Protein AF-A0A2N3DK85-F1 (afdb_monomer_lite)

Secondary structure (DSSP, 8-state):
-HHHHHHHHHHHHHH--S---GGGGG-HHHHHHHHHHHHHHHHHTT-GGG-

Sequence (51 aa):
DEAKLDRIAAVIEAYWPQAIASGDLASPALLRDVRRARAALLEALGLSELL

pLDDT: mean 86.36, std 4.05, range [77.06, 92.44]

Structure (mmCIF, N/CA/C/O backbone):
data_AF-A0A2N3DK85-F1
#
_entry.id   AF-A0A2N3DK85-F1
#
loop_
_atom_site.group_PDB
_atom_site.id
_atom_site.type_symbol
_atom_site.label_atom_id
_atom_site.label_alt_id
_atom_site.label_comp_id
_atom_site.label_asym_id
_atom_site.label_entity_id
_atom_site.label_seq_id
_atom_site.pdbx_PDB_ins_code
_atom_site.Cartn_x
_atom_site.Cartn_y
_atom_site.Cartn_z
_atom_site.occupancy
_atom_site.B_iso_or_equiv
_atom_site.auth_seq_id
_atom_site.auth_comp_id
_atom_site.auth_asym_id
_atom_site.auth_atom_id
_atom_site.pdbx_PDB_model_num
ATOM 1 N N . ASP A 1 1 ? -5.450 -3.948 17.217 1.00 77.06 1 ASP A N 1
ATOM 2 C CA . ASP A 1 1 ? -6.732 -4.296 16.584 1.00 77.06 1 ASP A CA 1
ATOM 3 C C . ASP A 1 1 ? -6.530 -5.017 15.277 1.00 77.06 1 ASP A C 1
ATOM 5 O O . ASP A 1 1 ? -5.918 -4.471 14.365 1.00 77.06 1 ASP A O 1
ATOM 9 N N . GLU A 1 2 ? -7.063 -6.229 15.205 1.00 80.38 2 GLU A N 1
ATOM 10 C CA . GLU A 1 2 ? -7.112 -7.072 14.003 1.00 80.38 2 GLU A CA 1
ATOM 11 C C . GLU A 1 2 ? -7.783 -6.331 12.835 1.00 80.38 2 GLU A C 1
ATOM 13 O O . GLU A 1 2 ? -7.199 -6.202 11.767 1.00 80.38 2 GLU A O 1
ATOM 18 N N . ALA A 1 3 ? -8.895 -5.637 13.101 1.00 85.00 3 ALA A N 1
ATOM 19 C CA . ALA A 1 3 ? -9.594 -4.813 12.110 1.00 85.00 3 ALA A CA 1
ATOM 20 C C . ALA A 1 3 ? -8.731 -3.693 11.490 1.00 85.00 3 ALA A C 1
ATOM 22 O O . ALA A 1 3 ? -8.989 -3.236 10.375 1.00 85.00 3 ALA A O 1
ATOM 23 N N . LYS A 1 4 ? -7.708 -3.211 12.209 1.00 82.94 4 LYS A N 1
ATOM 24 C CA . LYS A 1 4 ? -6.757 -2.225 11.678 1.00 82.94 4 LYS A CA 1
ATOM 25 C C . LYS A 1 4 ? -5.743 -2.894 10.752 1.00 82.94 4 LYS A C 1
ATOM 27 O O . LYS A 1 4 ? -5.394 -2.307 9.733 1.00 82.94 4 LYS A O 1
ATOM 32 N N . LEU A 1 5 ? -5.293 -4.102 11.091 1.00 88.00 5 LEU A N 1
ATOM 33 C CA . LEU A 1 5 ? -4.405 -4.896 10.242 1.00 88.00 5 LEU A CA 1
ATOM 34 C C . LEU A 1 5 ? -5.108 -5.283 8.937 1.00 88.00 5 LEU A C 1
ATOM 36 O O . LEU A 1 5 ? -4.520 -5.093 7.877 1.00 88.00 5 LEU A O 1
ATOM 40 N N . ASP A 1 6 ? -6.380 -5.681 9.000 1.00 89.50 6 ASP A N 1
ATOM 41 C CA . ASP A 1 6 ? -7.175 -6.018 7.812 1.00 89.50 6 ASP A CA 1
ATOM 42 C C . ASP A 1 6 ? -7.323 -4.826 6.857 1.00 89.50 6 ASP A C 1
ATOM 44 O O . ASP A 1 6 ? -7.184 -4.966 5.64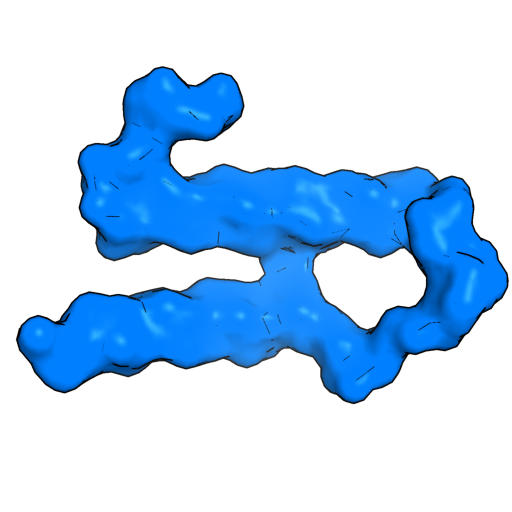3 1.00 89.50 6 ASP A O 1
ATOM 48 N N . ARG A 1 7 ? -7.534 -3.614 7.394 1.00 88.19 7 ARG A N 1
ATOM 49 C CA . ARG A 1 7 ? -7.573 -2.390 6.572 1.00 88.19 7 ARG A CA 1
ATOM 50 C C . ARG A 1 7 ? -6.242 -2.111 5.888 1.00 88.19 7 ARG A C 1
ATOM 52 O O . ARG A 1 7 ? -6.235 -1.734 4.720 1.00 88.19 7 ARG A O 1
ATOM 59 N N . ILE A 1 8 ? -5.128 -2.278 6.599 1.00 88.19 8 ILE A N 1
ATOM 60 C CA . ILE A 1 8 ? -3.794 -2.076 6.021 1.00 88.19 8 ILE A CA 1
ATOM 61 C C . ILE A 1 8 ? -3.536 -3.117 4.927 1.00 88.19 8 ILE A C 1
ATOM 63 O O . ILE A 1 8 ? -3.084 -2.748 3.845 1.00 88.19 8 ILE A O 1
ATOM 67 N N . ALA A 1 9 ? -3.867 -4.387 5.176 1.00 89.31 9 ALA A N 1
ATOM 68 C CA . ALA A 1 9 ? -3.721 -5.464 4.201 1.00 89.31 9 ALA A CA 1
ATOM 69 C C . ALA A 1 9 ? -4.523 -5.179 2.923 1.00 89.31 9 ALA A C 1
ATOM 71 O O . ALA A 1 9 ? -3.956 -5.219 1.835 1.00 89.31 9 ALA A O 1
ATOM 72 N N . ALA A 1 10 ? -5.788 -4.765 3.052 1.00 89.50 10 ALA A N 1
ATOM 73 C CA . ALA A 1 10 ? -6.628 -4.408 1.909 1.00 89.50 10 ALA A CA 1
ATOM 74 C C . ALA A 1 10 ? -6.052 -3.242 1.082 1.00 89.50 10 ALA A C 1
ATOM 76 O O . ALA A 1 10 ? -6.117 -3.256 -0.147 1.00 89.50 10 ALA A O 1
ATOM 77 N N . VAL A 1 11 ? -5.461 -2.231 1.733 1.00 88.75 11 VAL A N 1
ATOM 78 C CA . VAL A 1 11 ? -4.794 -1.119 1.031 1.00 88.75 11 VAL A CA 1
ATOM 79 C C . VAL A 1 11 ? -3.540 -1.607 0.301 1.00 88.75 11 VAL A C 1
ATOM 81 O O . VAL A 1 11 ? -3.315 -1.230 -0.847 1.00 88.75 11 VAL A O 1
ATOM 84 N N . ILE A 1 12 ? -2.728 -2.458 0.929 1.00 85.69 12 ILE A N 1
ATOM 85 C CA . ILE A 1 12 ? -1.528 -3.008 0.287 1.00 85.69 12 ILE A CA 1
ATOM 86 C C . ILE A 1 12 ? -1.918 -3.874 -0.918 1.00 85.69 12 ILE A C 1
ATOM 88 O O . ILE A 1 12 ? -1.371 -3.668 -1.995 1.00 85.69 12 ILE A O 1
ATOM 92 N N . GLU A 1 13 ? -2.895 -4.771 -0.787 1.00 88.06 13 GLU A N 1
ATOM 93 C CA . GLU A 1 13 ? -3.359 -5.621 -1.894 1.00 88.06 13 GLU A CA 1
ATOM 94 C C . GLU A 1 13 ? -3.932 -4.816 -3.068 1.00 88.06 13 GLU A C 1
ATOM 96 O O . GLU A 1 13 ? -3.723 -5.1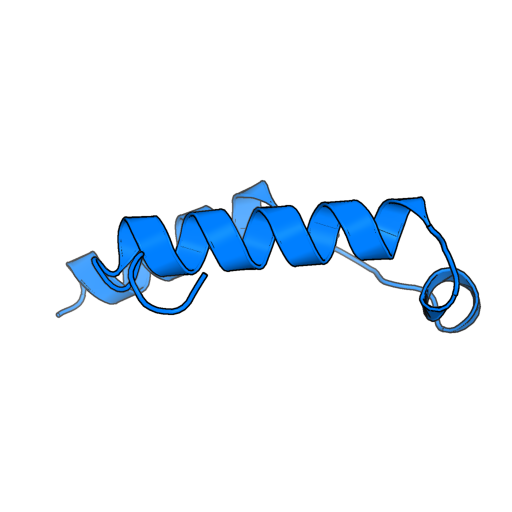76 -4.225 1.00 88.06 13 GLU A O 1
ATOM 101 N N . ALA A 1 14 ? -4.629 -3.710 -2.790 1.00 86.50 14 ALA A N 1
ATOM 102 C CA . ALA A 1 14 ? -5.252 -2.890 -3.825 1.00 86.50 14 ALA A CA 1
ATOM 103 C C . ALA A 1 14 ? -4.253 -2.041 -4.629 1.00 86.50 14 ALA A C 1
ATOM 105 O O . ALA A 1 14 ? -4.521 -1.727 -5.791 1.00 86.50 14 ALA A O 1
ATOM 106 N N . TYR A 1 15 ? -3.139 -1.626 -4.019 1.00 82.19 15 TYR A N 1
ATOM 107 C CA . TYR A 1 15 ? -2.233 -0.640 -4.618 1.00 82.19 15 TYR A CA 1
ATOM 108 C C . TYR A 1 15 ? -0.804 -1.134 -4.847 1.00 82.19 15 TYR A C 1
ATOM 110 O O . TYR A 1 15 ? -0.074 -0.501 -5.611 1.00 82.19 15 TYR A O 1
ATOM 118 N N . TRP A 1 16 ? -0.375 -2.219 -4.200 1.00 80.81 16 TRP A N 1
ATOM 119 C CA . TRP A 1 16 ? 0.997 -2.699 -4.313 1.00 80.81 16 TRP A CA 1
ATOM 120 C C . TRP A 1 16 ? 1.136 -3.715 -5.454 1.00 80.81 16 TRP A C 1
ATOM 122 O O . TRP A 1 16 ? 0.492 -4.767 -5.433 1.00 80.81 16 TRP A O 1
ATOM 132 N N . PRO A 1 17 ? 1.988 -3.453 -6.457 1.00 80.00 17 PRO A N 1
ATOM 133 C CA . PRO A 1 17 ? 2.262 -4.431 -7.497 1.00 80.00 17 PRO A CA 1
ATOM 134 C C . PRO A 1 17 ? 3.003 -5.641 -6.914 1.00 80.00 17 PRO A C 1
ATOM 136 O O . PRO A 1 17 ? 3.896 -5.505 -6.080 1.00 80.00 17 PRO A O 1
ATOM 139 N N . GLN A 1 18 ? 2.659 -6.839 -7.393 1.00 79.88 18 GLN A N 1
ATOM 140 C CA . GLN A 1 18 ? 3.250 -8.105 -6.930 1.00 79.88 18 GLN A CA 1
ATOM 141 C C . GLN A 1 18 ? 4.773 -8.172 -7.135 1.00 79.88 18 GLN A C 1
ATOM 143 O O . GLN A 1 18 ? 5.472 -8.859 -6.395 1.00 79.88 18 GLN A O 1
ATOM 148 N N . ALA A 1 19 ? 5.294 -7.444 -8.124 1.00 80.25 19 ALA A N 1
ATOM 149 C CA . ALA A 1 19 ? 6.719 -7.292 -8.362 1.00 80.25 19 ALA A CA 1
ATOM 150 C C . ALA A 1 19 ? 7.032 -5.855 -8.792 1.00 80.25 19 ALA A C 1
ATOM 152 O O . ALA A 1 19 ? 6.297 -5.258 -9.578 1.00 80.25 19 ALA A O 1
ATOM 153 N N . ILE A 1 20 ? 8.149 -5.325 -8.297 1.00 79.62 20 ILE A N 1
ATOM 154 C CA . ILE A 1 20 ? 8.735 -4.057 -8.737 1.00 79.62 20 ILE A CA 1
ATOM 155 C C . ILE A 1 20 ? 10.135 -4.391 -9.237 1.00 79.62 20 ILE A C 1
ATOM 157 O O . ILE A 1 20 ? 10.986 -4.809 -8.448 1.00 79.62 20 ILE A O 1
ATOM 161 N N . ALA A 1 21 ? 10.385 -4.242 -10.537 1.00 84.81 21 ALA A N 1
ATOM 162 C CA . ALA A 1 21 ? 11.737 -4.396 -11.054 1.00 84.81 21 ALA A CA 1
ATOM 163 C C . ALA A 1 21 ? 12.587 -3.187 -10.640 1.00 84.81 21 ALA A C 1
ATOM 165 O O . ALA A 1 21 ? 12.105 -2.056 -10.600 1.00 84.81 21 ALA A O 1
ATOM 166 N N . SER A 1 22 ? 13.882 -3.391 -10.392 1.00 78.56 22 SER A N 1
ATOM 167 C CA . SER A 1 22 ? 14.787 -2.301 -9.996 1.00 78.56 22 SER A CA 1
ATOM 168 C C . SER A 1 22 ? 14.849 -1.166 -11.029 1.00 78.56 22 SER A C 1
ATOM 170 O O . SER A 1 22 ? 15.059 -0.013 -10.663 1.00 78.56 22 SER A O 1
ATOM 172 N N . GLY A 1 23 ? 14.631 -1.476 -12.315 1.00 83.12 23 GLY A N 1
ATOM 173 C CA . GLY A 1 23 ? 14.544 -0.481 -13.390 1.00 83.12 23 GLY A CA 1
ATOM 174 C C . GLY A 1 23 ? 13.275 0.380 -13.347 1.00 83.12 23 GLY A C 1
ATOM 175 O O . GLY A 1 23 ? 13.293 1.513 -13.823 1.00 83.12 23 GLY A O 1
ATOM 176 N N . ASP A 1 24 ? 12.203 -0.107 -12.717 1.00 80.25 24 ASP A N 1
ATOM 177 C CA . ASP A 1 24 ? 10.924 0.601 -12.608 1.00 80.25 24 ASP A CA 1
ATOM 178 C C . ASP A 1 24 ? 10.897 1.602 -11.452 1.00 80.25 24 ASP A C 1
ATOM 180 O O . ASP A 1 24 ? 9.964 2.394 -11.350 1.00 80.25 24 ASP A O 1
ATOM 184 N N . LEU A 1 25 ? 11.928 1.637 -10.602 1.00 81.81 25 LEU A N 1
ATOM 185 C CA . LEU A 1 25 ? 12.022 2.596 -9.495 1.00 81.81 25 LEU A CA 1
ATOM 186 C C . LEU A 1 25 ? 12.010 4.055 -9.972 1.00 81.81 25 LEU A C 1
ATOM 188 O O . LEU A 1 25 ? 11.496 4.929 -9.277 1.00 81.81 25 LE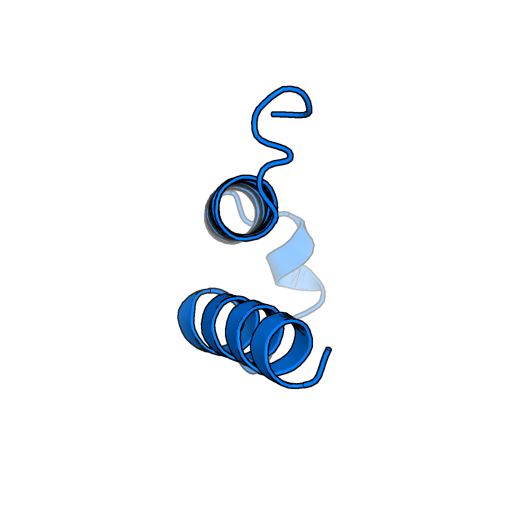U A O 1
ATOM 192 N N . ALA A 1 26 ? 12.536 4.316 -11.171 1.00 84.44 26 ALA A N 1
ATOM 193 C CA . ALA A 1 26 ? 12.482 5.630 -11.810 1.00 84.44 26 ALA A CA 1
ATOM 194 C C . ALA A 1 26 ? 11.188 5.859 -12.615 1.00 84.44 26 ALA A C 1
ATOM 196 O O . ALA A 1 26 ? 11.002 6.936 -13.184 1.00 84.44 26 ALA A O 1
ATOM 197 N N . SER A 1 27 ? 10.294 4.866 -12.688 1.00 87.00 27 SER A N 1
ATOM 198 C CA . SER A 1 27 ? 9.065 4.949 -13.471 1.00 87.00 27 SER A CA 1
ATOM 199 C C . SER A 1 27 ? 8.122 6.000 -12.881 1.00 87.00 27 SER A C 1
ATOM 201 O O . SER A 1 27 ? 7.693 5.886 -11.726 1.00 87.00 27 SER A O 1
ATOM 203 N N . PRO A 1 28 ? 7.697 6.995 -13.680 1.00 86.81 28 PRO A N 1
ATOM 204 C CA . PRO A 1 28 ? 6.686 7.954 -13.255 1.00 86.81 28 PRO A CA 1
ATOM 205 C C . PRO A 1 28 ? 5.353 7.290 -12.895 1.00 86.81 28 PRO A C 1
ATOM 207 O O . PRO A 1 28 ? 4.584 7.862 -12.127 1.00 86.81 28 PRO A O 1
ATOM 210 N N . ALA A 1 29 ? 5.056 6.114 -13.462 1.00 85.25 29 ALA A N 1
ATOM 211 C CA . ALA A 1 29 ? 3.859 5.351 -13.125 1.00 85.25 29 ALA A CA 1
ATOM 212 C C . ALA A 1 29 ? 3.948 4.795 -11.702 1.00 85.25 29 ALA A C 1
ATOM 214 O O . ALA A 1 29 ? 3.091 5.115 -10.883 1.00 85.25 29 ALA A O 1
ATOM 215 N N . LEU A 1 30 ? 5.049 4.111 -11.378 1.00 85.69 30 LEU A N 1
ATOM 216 C CA . LEU A 1 30 ? 5.278 3.566 -10.041 1.00 85.69 30 LEU A CA 1
ATOM 217 C C . LEU A 1 30 ? 5.251 4.664 -8.970 1.00 85.69 30 LEU A C 1
ATOM 219 O O . LEU A 1 30 ? 4.634 4.506 -7.922 1.00 85.69 30 LEU A O 1
ATOM 223 N N . LEU A 1 31 ? 5.856 5.820 -9.253 1.00 87.62 31 LEU A N 1
ATOM 224 C CA . LEU A 1 31 ? 5.823 6.979 -8.357 1.00 87.62 31 LEU A CA 1
ATOM 225 C C . LEU A 1 31 ? 4.398 7.484 -8.078 1.00 87.62 31 LEU A C 1
ATOM 227 O O . LEU A 1 31 ? 4.104 7.884 -6.950 1.00 87.62 31 LEU A O 1
ATOM 231 N N . ARG A 1 32 ? 3.507 7.476 -9.079 1.00 88.75 32 ARG A N 1
ATOM 232 C CA . ARG A 1 32 ? 2.092 7.836 -8.882 1.00 88.75 32 ARG A CA 1
ATOM 233 C C . ARG A 1 32 ? 1.358 6.777 -8.070 1.00 88.75 32 ARG A C 1
ATOM 235 O O . ARG A 1 32 ? 0.616 7.142 -7.160 1.00 88.75 32 ARG A O 1
ATOM 242 N N . ASP A 1 33 ? 1.600 5.506 -8.363 1.00 86.50 33 ASP A N 1
ATOM 243 C CA .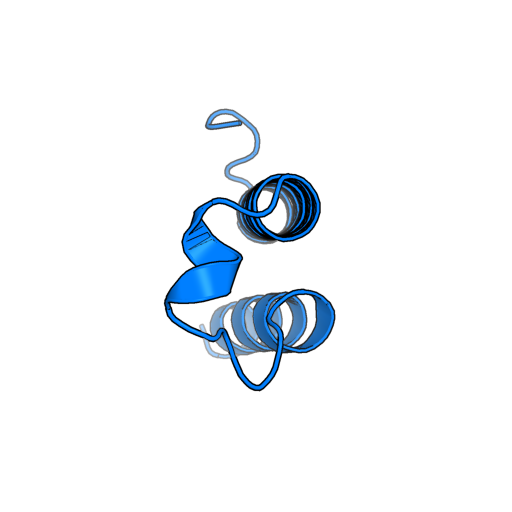 ASP A 1 33 ? 0.942 4.388 -7.687 1.00 86.50 33 ASP A CA 1
ATOM 244 C C . ASP A 1 33 ? 1.328 4.345 -6.203 1.00 86.50 33 ASP A C 1
ATOM 246 O O . ASP A 1 33 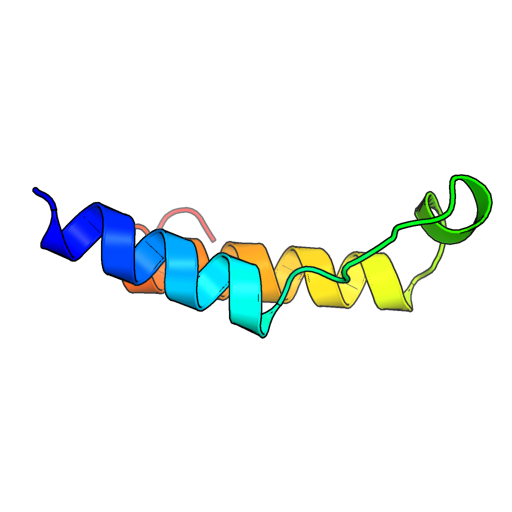? 0.452 4.296 -5.342 1.00 86.50 33 ASP A O 1
ATOM 250 N N . VAL A 1 34 ? 2.614 4.524 -5.882 1.00 86.69 34 VAL A N 1
ATOM 251 C CA . VAL A 1 34 ? 3.110 4.606 -4.497 1.00 86.69 34 VAL A CA 1
ATOM 252 C C . VAL A 1 34 ? 2.516 5.803 -3.750 1.00 86.69 34 VAL A C 1
ATOM 254 O O . VAL A 1 34 ? 2.108 5.666 -2.595 1.00 86.69 34 VAL A O 1
ATOM 257 N N . ARG A 1 35 ? 2.413 6.984 -4.382 1.00 90.25 35 ARG A N 1
ATOM 258 C CA . ARG A 1 35 ? 1.766 8.150 -3.745 1.00 90.25 35 ARG A CA 1
ATOM 259 C C . ARG A 1 35 ? 0.288 7.896 -3.467 1.00 90.25 35 ARG A C 1
ATOM 261 O O . ARG A 1 35 ? -0.192 8.258 -2.395 1.00 90.25 35 ARG A O 1
ATOM 268 N N . ARG A 1 36 ? -0.420 7.257 -4.400 1.00 89.44 36 ARG A N 1
ATOM 269 C CA . ARG A 1 36 ? -1.831 6.890 -4.232 1.00 89.44 36 ARG A CA 1
ATOM 270 C C . ARG A 1 36 ? -2.012 5.864 -3.113 1.00 89.44 36 ARG A C 1
ATOM 272 O O . ARG A 1 36 ? -2.890 6.050 -2.275 1.00 89.44 36 ARG A O 1
ATOM 279 N N . ALA A 1 37 ? -1.152 4.846 -3.064 1.00 89.62 37 ALA A N 1
ATOM 280 C CA . ALA A 1 37 ? -1.128 3.844 -2.002 1.00 89.62 37 ALA A CA 1
ATOM 281 C C . ALA A 1 37 ? -0.930 4.498 -0.628 1.00 89.62 37 ALA A C 1
ATOM 283 O O . ALA A 1 37 ? -1.691 4.241 0.304 1.00 89.62 37 ALA A O 1
ATOM 284 N N . ARG A 1 38 ? 0.056 5.403 -0.517 1.00 90.62 38 ARG A N 1
ATOM 285 C CA . ARG A 1 38 ? 0.334 6.143 0.720 1.00 90.62 38 ARG A CA 1
ATOM 286 C C . ARG A 1 38 ? -0.861 6.991 1.149 1.00 90.62 38 ARG A C 1
ATOM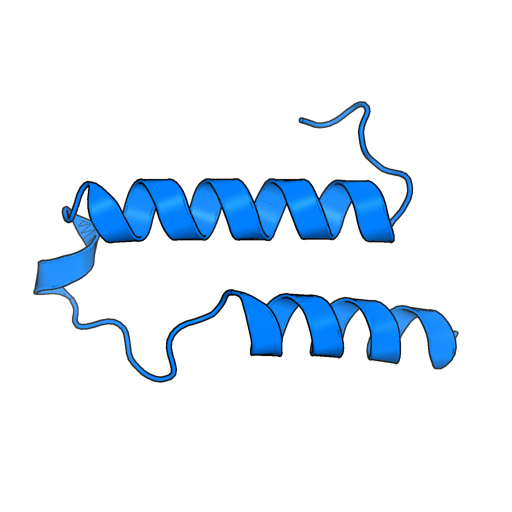 288 O O . ARG A 1 38 ? -1.216 6.957 2.321 1.00 90.62 38 ARG A O 1
ATOM 295 N N . ALA A 1 39 ? -1.481 7.725 0.227 1.00 91.94 39 ALA A N 1
ATOM 296 C CA . ALA A 1 39 ? -2.651 8.539 0.538 1.00 91.94 39 ALA A CA 1
ATOM 297 C C . ALA A 1 39 ? -3.814 7.683 1.061 1.00 91.94 39 ALA A C 1
ATOM 299 O O . ALA A 1 39 ? -4.360 7.968 2.121 1.00 91.94 39 ALA A O 1
ATOM 300 N N . ALA A 1 40 ? -4.130 6.580 0.375 1.00 90.31 40 ALA A N 1
ATOM 301 C CA . ALA A 1 40 ? -5.180 5.657 0.800 1.00 90.31 40 ALA A CA 1
ATOM 302 C C . ALA A 1 40 ? -4.893 5.024 2.173 1.00 90.31 40 ALA A C 1
ATOM 304 O O . ALA A 1 40 ? -5.811 4.846 2.971 1.00 90.31 40 ALA A O 1
ATOM 305 N N . LEU A 1 41 ? -3.624 4.719 2.466 1.00 90.19 41 LEU A N 1
ATOM 306 C CA . LEU A 1 41 ? -3.212 4.203 3.769 1.00 90.19 41 LEU A CA 1
ATOM 307 C C . LEU A 1 41 ? -3.416 5.243 4.874 1.00 90.19 41 LEU A C 1
ATOM 309 O O . LEU A 1 41 ? -3.959 4.913 5.924 1.00 90.19 41 LEU A O 1
ATOM 313 N N . LEU A 1 42 ? -2.993 6.488 4.647 1.00 92.44 42 LEU A N 1
ATOM 314 C CA . LEU A 1 42 ? -3.170 7.563 5.621 1.00 92.44 42 LEU A CA 1
ATOM 315 C C . LEU A 1 42 ? -4.652 7.818 5.900 1.00 92.44 42 LEU A C 1
ATOM 317 O O . LEU A 1 42 ? -5.034 7.856 7.065 1.00 92.44 42 LEU A O 1
ATOM 321 N N . GLU A 1 43 ? -5.495 7.872 4.868 1.00 91.25 43 GLU A N 1
ATOM 322 C CA . GLU A 1 43 ? -6.950 7.999 5.026 1.00 91.25 43 GLU A CA 1
ATOM 323 C C . GLU A 1 43 ? -7.551 6.827 5.817 1.00 91.25 43 GLU A C 1
ATOM 325 O O . GLU A 1 43 ? -8.282 7.028 6.787 1.00 91.25 43 GLU A O 1
ATOM 330 N N . ALA A 1 44 ? -7.193 5.584 5.474 1.00 88.62 44 ALA A N 1
ATOM 331 C CA . ALA A 1 44 ? -7.697 4.391 6.162 1.00 88.62 44 ALA A CA 1
ATOM 332 C C . ALA A 1 44 ? -7.290 4.328 7.646 1.00 88.62 44 ALA A C 1
ATOM 334 O O . ALA A 1 44 ? -7.969 3.692 8.459 1.00 88.62 44 ALA A O 1
ATOM 335 N N . LEU A 1 45 ? -6.177 4.976 7.995 1.00 89.94 45 LEU A N 1
ATOM 336 C CA . LEU A 1 45 ? -5.663 5.080 9.356 1.00 89.94 45 LEU A CA 1
ATOM 337 C C . LEU A 1 45 ? -6.132 6.343 10.092 1.00 89.94 45 LEU A C 1
ATOM 339 O O . LEU A 1 45 ? -5.815 6.480 11.274 1.00 89.94 45 LEU A O 1
ATOM 343 N N . GLY A 1 46 ? -6.881 7.233 9.430 1.00 90.00 46 GLY A N 1
ATOM 344 C CA . GLY A 1 46 ? -7.300 8.524 9.983 1.00 90.00 46 GLY A CA 1
ATOM 345 C C . GLY A 1 46 ? -6.141 9.506 10.185 1.00 90.00 46 GLY A C 1
ATOM 346 O O . GLY A 1 46 ? -6.194 10.344 11.076 1.00 90.00 46 GLY A O 1
ATOM 347 N N . LEU A 1 47 ? -5.074 9.372 9.396 1.00 92.38 47 LEU A N 1
ATOM 348 C CA . LEU A 1 47 ? -3.846 10.174 9.441 1.00 92.38 47 LEU A CA 1
ATOM 349 C C . LEU A 1 47 ? -3.737 11.124 8.239 1.00 92.38 47 LEU A C 1
ATOM 351 O O . LEU A 1 47 ? -2.637 11.463 7.803 1.00 92.38 47 LEU A O 1
ATOM 355 N N . SER A 1 48 ? -4.872 11.535 7.683 1.00 89.75 48 SER A N 1
ATOM 356 C CA . SER A 1 48 ? -4.971 12.361 6.475 1.00 89.75 48 SER A CA 1
ATOM 357 C C . SER A 1 48 ? -4.253 13.711 6.605 1.00 89.75 48 SER A C 1
ATOM 359 O O . SER A 1 48 ? -3.828 14.285 5.611 1.00 89.75 48 SER A O 1
ATOM 361 N N . GLU A 1 49 ? -4.029 14.193 7.830 1.00 90.75 49 GLU A N 1
ATOM 362 C CA . GLU A 1 49 ? -3.238 15.400 8.115 1.00 90.75 49 GLU A CA 1
ATOM 363 C C . GLU A 1 49 ? -1.748 15.272 7.733 1.00 90.75 49 GLU A C 1
ATOM 365 O O . GLU A 1 49 ? -1.045 16.276 7.658 1.00 90.75 49 GLU A O 1
ATOM 370 N N . LEU A 1 50 ? -1.253 14.052 7.481 1.00 87.62 50 LEU A N 1
ATOM 371 C CA . LEU A 1 50 ? 0.136 13.762 7.090 1.00 87.62 50 LEU A CA 1
ATOM 372 C C . LEU A 1 50 ? 0.332 13.604 5.569 1.00 87.62 50 LEU A C 1
ATOM 374 O O . LEU A 1 50 ? 1.367 13.069 5.137 1.00 87.62 50 LEU A O 1
ATOM 378 N N . LEU A 1 51 ? -0.677 13.978 4.774 1.00 81.94 51 LEU A N 1
ATOM 379 C CA . LEU A 1 51 ? -0.663 13.867 3.314 1.00 81.94 51 LEU A CA 1
ATOM 380 C C . LEU A 1 51 ? 0.459 14.686 2.674 1.00 81.94 51 LEU A C 1
ATOM 382 O O . LEU A 1 51 ? 0.532 15.912 2.898 1.00 81.94 51 LEU A O 1
#

Foldseek 3Di:
DVVLVVQLVVLCVVQPDPDDDPVCVPPPVNVVSVVVSVCSNCVSVVNNVVD

Radius of gyration: 12.25 Å; chains: 1; bounding box: 24×24×30 Å